Protein AF-A0A949M6A2-F1 (afdb_monomer_lite)

Radius of gyration: 19.67 Å; chains: 1; bounding box: 55×22×57 Å

Structure (mmCIF, N/CA/C/O backbone):
data_AF-A0A949M6A2-F1
#
_entry.id   AF-A0A949M6A2-F1
#
loop_
_atom_site.group_PDB
_atom_site.id
_atom_site.type_symbol
_atom_site.label_atom_id
_atom_site.label_alt_id
_atom_site.label_comp_id
_atom_site.label_asym_id
_atom_site.label_entity_id
_atom_site.label_seq_id
_atom_site.pdbx_PDB_ins_code
_atom_site.Cartn_x
_atom_site.Cartn_y
_atom_site.Cartn_z
_atom_site.occupancy
_atom_site.B_iso_or_equiv
_atom_site.auth_seq_id
_atom_site.auth_comp_id
_atom_site.auth_asym_id
_atom_site.auth_atom_id
_atom_site.pdbx_PDB_model_num
ATOM 1 N N . MET A 1 1 ? -34.322 3.189 28.778 1.00 43.88 1 MET A N 1
ATOM 2 C CA . MET A 1 1 ? -32.988 3.294 29.410 1.00 43.88 1 MET A CA 1
ATOM 3 C C . MET A 1 1 ? -32.010 2.495 28.568 1.00 43.88 1 MET A C 1
ATOM 5 O O . MET A 1 1 ? -32.230 1.311 28.360 1.00 43.88 1 MET A O 1
ATOM 9 N N . ASN A 1 2 ? -31.038 3.172 27.963 1.00 42.69 2 ASN A N 1
ATOM 10 C CA . ASN A 1 2 ? -30.208 2.640 26.884 1.00 42.69 2 ASN A CA 1
ATOM 11 C C . ASN A 1 2 ? -28.986 1.926 27.494 1.00 42.69 2 ASN A C 1
ATOM 13 O O . ASN A 1 2 ? -28.179 2.565 28.161 1.00 42.69 2 ASN A O 1
ATOM 17 N N . HIS A 1 3 ? -28.818 0.616 27.283 1.00 46.62 3 HIS A N 1
ATOM 18 C CA . HIS A 1 3 ? -27.705 -0.187 27.834 1.00 46.62 3 HIS A CA 1
ATOM 19 C C . HIS A 1 3 ? -26.302 0.167 27.273 1.00 46.62 3 HIS A C 1
ATOM 21 O O . HIS A 1 3 ? -25.354 -0.601 27.414 1.00 46.62 3 HIS A O 1
ATOM 27 N N . SER A 1 4 ? -26.140 1.326 26.633 1.00 52.59 4 SER A N 1
ATOM 28 C CA . SER A 1 4 ? -24.892 1.797 26.022 1.00 52.59 4 SER A CA 1
ATOM 29 C C . SER A 1 4 ? -24.104 2.804 26.879 1.00 52.59 4 SER A C 1
ATOM 31 O O . SER A 1 4 ? -22.958 3.128 26.541 1.00 52.59 4 SER A O 1
ATOM 33 N N . GLU A 1 5 ? -24.668 3.278 27.996 1.00 50.25 5 GLU A N 1
ATOM 34 C CA . GLU A 1 5 ? -24.053 4.305 28.857 1.00 50.25 5 GLU A CA 1
ATOM 35 C C . GLU A 1 5 ? -23.020 3.780 29.869 1.00 50.25 5 GLU A C 1
ATOM 37 O O . GLU A 1 5 ? -22.281 4.576 30.436 1.00 50.25 5 GLU A O 1
ATOM 42 N N . THR A 1 6 ? -22.873 2.464 30.053 1.00 56.88 6 THR A N 1
ATOM 43 C CA . THR A 1 6 ? -22.005 1.893 31.108 1.00 56.88 6 THR A CA 1
ATOM 44 C C . THR A 1 6 ? -20.780 1.136 30.593 1.00 56.88 6 THR A C 1
ATOM 46 O O . THR A 1 6 ? -20.163 0.364 31.327 1.00 56.88 6 THR A O 1
ATOM 49 N N . ALA A 1 7 ? -20.375 1.332 29.334 1.00 58.09 7 ALA A N 1
ATOM 50 C CA . ALA A 1 7 ? -19.078 0.816 28.902 1.00 58.09 7 ALA A CA 1
ATOM 51 C C . ALA A 1 7 ? -17.966 1.626 29.599 1.00 58.09 7 ALA A C 1
ATOM 53 O O . ALA A 1 7 ? -17.923 2.844 29.406 1.00 58.09 7 ALA A O 1
ATOM 54 N N . 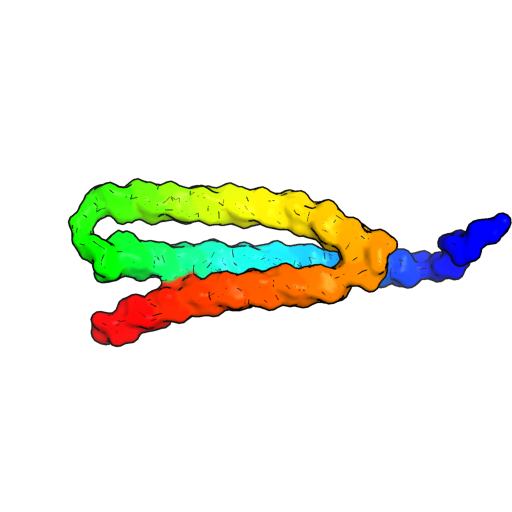PRO A 1 8 ? -17.060 0.993 30.373 1.00 72.19 8 PRO A N 1
ATOM 55 C CA . PRO A 1 8 ? -15.991 1.713 31.050 1.00 72.19 8 PRO A CA 1
ATOM 56 C C . PRO A 1 8 ? -15.158 2.470 30.014 1.00 72.19 8 PRO A C 1
ATOM 58 O O . PRO A 1 8 ? -14.879 1.952 28.930 1.00 72.19 8 PRO A O 1
ATOM 61 N N . LEU A 1 9 ? -14.777 3.701 30.352 1.00 73.81 9 LEU A N 1
ATOM 62 C CA . LEU A 1 9 ? -14.048 4.647 29.496 1.00 73.81 9 LEU A CA 1
ATOM 63 C C . LEU A 1 9 ? -12.828 3.985 28.814 1.00 73.81 9 LEU A C 1
ATOM 65 O O . LEU A 1 9 ? -12.562 4.209 27.633 1.00 73.81 9 LEU A O 1
ATOM 69 N N . SER A 1 10 ? -12.189 3.042 29.513 1.00 76.19 10 SER A N 1
ATOM 70 C CA . SER A 1 10 ? -11.102 2.189 29.018 1.00 76.19 10 SER A CA 1
ATOM 71 C C . SER A 1 10 ? -11.452 1.351 27.780 1.00 76.19 10 SER A C 1
ATOM 73 O O . SER A 1 10 ? -10.629 1.239 26.875 1.00 76.19 10 SER A O 1
ATOM 75 N N . ARG A 1 11 ? -12.665 0.789 27.675 1.00 77.44 11 ARG A N 1
ATOM 76 C CA . ARG A 1 11 ? -13.094 -0.002 26.502 1.00 77.44 11 ARG A CA 1
ATOM 77 C C . ARG A 1 11 ? -13.336 0.868 25.272 1.00 77.44 11 ARG A C 1
ATOM 79 O O . ARG A 1 11 ? -13.091 0.410 24.157 1.00 77.44 11 ARG A O 1
ATOM 86 N N . ARG A 1 12 ? -13.812 2.105 25.459 1.00 76.50 12 ARG A N 1
ATOM 87 C CA . ARG A 1 12 ? -13.979 3.065 24.354 1.00 76.50 12 ARG A CA 1
ATOM 88 C C . ARG A 1 12 ? -12.615 3.497 23.815 1.00 76.50 12 ARG A C 1
ATOM 90 O O . ARG A 1 12 ? -12.382 3.357 22.619 1.00 76.50 12 ARG A O 1
ATOM 97 N N . ILE A 1 13 ? -11.696 3.876 24.707 1.00 80.31 13 ILE A N 1
ATOM 98 C CA . ILE A 1 13 ? -10.316 4.246 24.351 1.00 80.31 13 ILE A CA 1
ATOM 99 C C . ILE A 1 13 ? -9.585 3.083 23.668 1.00 80.31 13 ILE A C 1
ATOM 101 O O . ILE A 1 13 ? -8.984 3.272 22.616 1.00 80.31 13 ILE A O 1
ATOM 105 N N . ALA A 1 14 ? -9.673 1.861 24.206 1.00 80.25 14 ALA A N 1
ATOM 106 C CA . ALA A 1 14 ? -9.018 0.694 23.610 1.00 80.25 14 ALA A CA 1
ATOM 107 C C . ALA A 1 14 ? -9.523 0.393 22.187 1.00 80.25 14 ALA A C 1
ATOM 109 O O . ALA A 1 14 ? -8.742 0.009 21.317 1.00 80.25 14 ALA A O 1
ATOM 110 N N . ARG A 1 15 ? -10.822 0.594 21.926 1.00 79.44 15 ARG A N 1
ATOM 111 C CA . ARG A 1 15 ? -11.407 0.408 20.592 1.00 79.44 15 ARG A CA 1
ATOM 112 C C . ARG A 1 15 ? -10.930 1.479 19.606 1.00 79.44 15 ARG A C 1
ATOM 114 O O . ARG A 1 15 ? -10.634 1.140 18.463 1.00 79.44 15 ARG A O 1
ATOM 121 N N . GLU A 1 16 ? -10.833 2.734 20.034 1.00 82.06 16 GLU A N 1
ATOM 122 C CA . GLU A 1 16 ? -10.301 3.819 19.198 1.00 82.06 16 GLU A CA 1
ATOM 123 C C . GLU A 1 16 ? -8.806 3.650 18.913 1.00 82.06 16 GLU A C 1
ATOM 125 O O . GLU A 1 16 ? -8.390 3.752 17.761 1.00 82.06 16 GLU A O 1
ATOM 130 N N . LEU A 1 17 ? -8.001 3.298 19.919 1.00 85.50 17 LEU A N 1
ATOM 131 C CA . LEU A 1 17 ? -6.582 2.989 19.723 1.00 85.50 17 LEU A CA 1
AT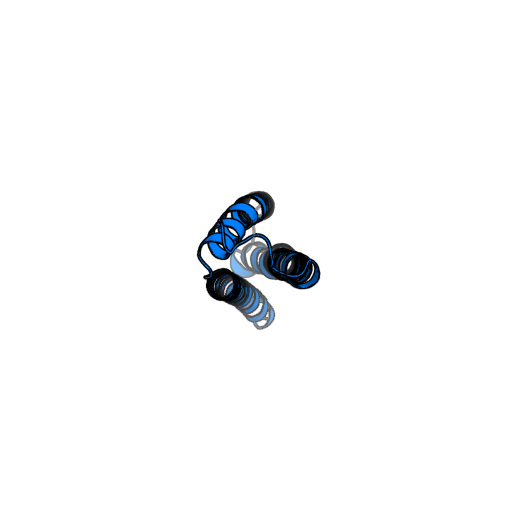OM 132 C C . LEU A 1 17 ? -6.387 1.801 18.770 1.00 85.50 17 LEU A C 1
ATOM 134 O O . LEU A 1 17 ? -5.536 1.855 17.883 1.00 85.50 17 LEU A O 1
ATOM 138 N N . GLY A 1 18 ? -7.211 0.755 18.896 1.00 84.12 18 GLY A N 1
ATOM 139 C CA . GLY A 1 18 ? -7.194 -0.386 17.979 1.00 84.12 18 GLY A CA 1
ATOM 140 C C . GLY A 1 18 ? -7.523 0.004 16.535 1.00 84.12 18 GLY A C 1
ATOM 141 O O . GLY A 1 18 ? -6.890 -0.492 15.604 1.00 84.12 18 GLY A O 1
ATOM 142 N N . PHE A 1 19 ? -8.464 0.931 16.339 1.00 87.31 19 PHE A N 1
ATOM 143 C CA . PHE A 1 19 ? -8.780 1.476 15.020 1.00 87.31 19 PHE A CA 1
ATOM 144 C C . PHE A 1 19 ? -7.605 2.230 14.406 1.00 87.31 19 PHE A C 1
ATOM 146 O O . PHE A 1 19 ? -7.213 1.928 13.279 1.00 87.31 19 PHE A O 1
ATOM 153 N N . TYR A 1 20 ? -7.026 3.180 15.146 1.00 87.62 20 TYR A N 1
ATOM 154 C CA . TYR A 1 20 ? -5.890 3.953 14.653 1.00 87.62 20 TYR A CA 1
ATOM 155 C C . TYR A 1 20 ? -4.688 3.053 14.371 1.00 87.62 20 TYR A C 1
ATOM 157 O O . TYR A 1 20 ? -4.030 3.245 13.354 1.00 87.62 20 TYR A O 1
ATOM 165 N N . GLY A 1 21 ? -4.452 2.017 15.182 1.00 89.56 21 GLY A N 1
ATOM 166 C CA . GLY A 1 21 ? -3.416 1.018 14.912 1.00 89.56 21 GLY A CA 1
ATOM 167 C C . GLY A 1 21 ? -3.637 0.254 13.599 1.00 89.56 21 GLY A C 1
ATOM 168 O O . GLY A 1 21 ? -2.718 0.129 12.785 1.00 89.56 21 GLY A O 1
ATOM 169 N N . MET A 1 22 ? -4.862 -0.216 13.342 1.00 88.50 22 MET A N 1
ATOM 170 C CA . MET A 1 22 ? -5.216 -0.885 12.079 1.00 88.50 22 MET A CA 1
ATOM 171 C C . MET A 1 22 ? -5.104 0.056 10.874 1.00 88.50 22 MET A C 1
ATOM 173 O O . MET A 1 22 ? -4.581 -0.317 9.828 1.00 88.50 22 MET A O 1
ATOM 177 N N . TYR A 1 23 ? -5.575 1.290 11.014 1.00 87.62 23 TYR A N 1
ATOM 178 C CA . TYR A 1 23 ? -5.505 2.280 9.948 1.00 87.62 23 TYR A CA 1
ATOM 179 C C . TYR A 1 23 ? -4.055 2.665 9.629 1.00 87.62 23 TYR A C 1
ATOM 181 O O . TYR A 1 23 ? -3.636 2.625 8.474 1.00 87.62 23 TYR A O 1
ATOM 189 N N . PHE A 1 24 ? -3.261 2.957 10.659 1.00 91.19 24 PHE A N 1
ATOM 190 C CA . PHE A 1 24 ? -1.863 3.349 10.515 1.00 91.19 24 PHE A CA 1
ATOM 191 C C . PHE A 1 24 ? -1.009 2.226 9.920 1.00 91.19 24 PHE A C 1
ATOM 193 O O . PHE A 1 24 ? -0.183 2.475 9.046 1.00 91.19 24 PHE A O 1
ATOM 200 N N . SER A 1 25 ? -1.250 0.974 10.319 1.00 90.75 25 SER A N 1
ATOM 201 C CA . SER A 1 25 ? -0.557 -0.175 9.721 1.00 90.75 25 SER A CA 1
ATOM 202 C C . SER A 1 25 ? -0.906 -0.371 8.242 1.00 90.75 25 SER A C 1
ATOM 204 O O . SER A 1 25 ? -0.000 -0.620 7.449 1.00 90.75 25 SER A O 1
ATOM 206 N N . LEU A 1 26 ? -2.166 -0.182 7.828 1.00 90.44 26 LEU A N 1
ATOM 207 C CA . LEU A 1 26 ? -2.531 -0.211 6.402 1.00 90.44 26 LEU A CA 1
ATOM 208 C C . LEU A 1 26 ? -1.859 0.913 5.608 1.00 90.44 26 LEU A C 1
ATOM 210 O O . LEU A 1 26 ? -1.397 0.668 4.495 1.00 90.44 26 LEU A O 1
ATOM 214 N N . ILE A 1 27 ? -1.760 2.115 6.183 1.00 90.50 27 ILE A N 1
ATOM 215 C CA . ILE A 1 27 ? -1.032 3.232 5.568 1.00 90.50 27 ILE A CA 1
ATOM 216 C C . ILE A 1 27 ? 0.441 2.869 5.383 1.00 90.50 27 ILE A C 1
ATOM 218 O O . ILE A 1 27 ? 0.965 3.022 4.282 1.00 90.50 27 ILE A O 1
ATOM 222 N N . ILE A 1 28 ? 1.103 2.360 6.427 1.00 92.62 28 ILE A N 1
ATOM 223 C CA . ILE A 1 28 ? 2.520 1.978 6.362 1.00 92.62 28 ILE A CA 1
ATOM 224 C C . ILE A 1 28 ? 2.741 0.906 5.295 1.00 92.62 28 ILE A C 1
ATOM 226 O O . ILE A 1 28 ? 3.612 1.064 4.441 1.00 92.62 28 ILE A O 1
ATOM 230 N N . VAL A 1 29 ? 1.950 -0.169 5.313 1.00 91.69 29 VAL A N 1
ATOM 231 C CA . VAL A 1 29 ? 2.097 -1.265 4.346 1.00 91.69 29 VAL A CA 1
ATOM 232 C C . VAL A 1 29 ? 1.817 -0.772 2.926 1.00 91.69 29 VAL A C 1
ATOM 234 O O . VAL A 1 29 ? 2.565 -1.106 2.008 1.00 91.69 29 VAL A O 1
ATOM 237 N N . GLY A 1 30 ? 0.799 0.072 2.739 1.00 88.94 30 GLY A N 1
ATOM 238 C CA . GLY A 1 30 ? 0.496 0.693 1.450 1.00 88.94 30 GLY A CA 1
ATOM 239 C C . GLY A 1 30 ? 1.634 1.580 0.939 1.00 88.94 30 GLY A C 1
ATOM 240 O O . GLY A 1 30 ? 2.037 1.447 -0.216 1.00 88.94 30 GLY A O 1
ATOM 241 N N . LEU A 1 31 ? 2.204 2.427 1.801 1.00 90.00 31 LEU A N 1
ATOM 242 C CA . LEU A 1 31 ? 3.351 3.280 1.473 1.00 90.00 31 LEU A CA 1
ATOM 243 C C . LEU A 1 31 ? 4.572 2.453 1.075 1.00 90.00 31 LEU A C 1
ATOM 245 O O . LEU A 1 31 ? 5.164 2.719 0.034 1.00 90.00 31 LEU A O 1
ATOM 249 N N . ILE A 1 32 ? 4.924 1.435 1.864 1.00 90.62 32 ILE A N 1
ATOM 250 C CA . ILE A 1 32 ? 6.043 0.534 1.557 1.00 90.62 32 ILE A CA 1
ATOM 251 C C . ILE A 1 32 ? 5.804 -0.152 0.210 1.00 90.62 32 ILE A C 1
ATOM 253 O O . ILE A 1 32 ? 6.674 -0.137 -0.662 1.00 90.62 32 ILE A O 1
ATOM 257 N N . SER A 1 33 ? 4.608 -0.705 0.009 1.00 89.44 33 SER A N 1
ATOM 258 C CA . SER A 1 33 ? 4.273 -1.410 -1.223 1.00 89.44 33 SER A CA 1
ATOM 259 C C . SER A 1 33 ? 4.391 -0.494 -2.444 1.00 89.44 33 SER A C 1
ATOM 261 O O . SER A 1 33 ? 5.010 -0.876 -3.432 1.00 89.44 33 SER A O 1
ATOM 263 N N . VAL A 1 34 ? 3.830 0.715 -2.402 1.00 87.19 34 VAL A N 1
ATOM 264 C CA . VAL A 1 34 ? 3.801 1.609 -3.570 1.00 87.19 34 VAL A CA 1
ATOM 265 C C . VAL A 1 34 ? 5.141 2.323 -3.784 1.00 87.19 34 VAL A C 1
ATOM 267 O O . VAL A 1 34 ? 5.671 2.321 -4.895 1.00 87.19 34 VAL A O 1
ATOM 270 N N . LEU A 1 35 ? 5.710 2.926 -2.737 1.00 87.06 35 LEU A N 1
ATOM 271 C CA . LEU A 1 35 ? 6.873 3.813 -2.864 1.00 87.06 35 LEU A CA 1
ATOM 272 C C . LEU A 1 35 ? 8.207 3.072 -2.935 1.00 87.06 35 LEU A C 1
ATOM 274 O O . LEU A 1 35 ? 9.161 3.607 -3.504 1.00 87.06 35 LEU A O 1
ATOM 278 N N . ILE A 1 36 ? 8.286 1.871 -2.361 1.00 88.75 36 ILE A N 1
ATOM 279 C CA . ILE A 1 36 ? 9.511 1.068 -2.375 1.00 88.75 36 ILE A CA 1
ATOM 280 C C . ILE A 1 36 ? 9.392 0.006 -3.461 1.00 88.75 36 ILE A C 1
ATOM 282 O O . ILE A 1 36 ? 10.106 0.074 -4.461 1.00 88.75 36 ILE A O 1
ATOM 286 N N . ILE A 1 37 ? 8.448 -0.925 -3.303 1.00 89.44 37 ILE A N 1
ATOM 287 C CA . ILE A 1 37 ? 8.380 -2.111 -4.162 1.00 89.44 37 ILE A CA 1
ATOM 288 C C . ILE A 1 37 ? 7.968 -1.735 -5.587 1.00 89.44 37 ILE A C 1
ATOM 290 O O . ILE A 1 37 ? 8.697 -2.009 -6.538 1.00 89.44 37 ILE A O 1
ATOM 294 N N . TRP A 1 38 ? 6.823 -1.071 -5.754 1.00 87.75 38 TRP A N 1
ATOM 295 C CA . TRP A 1 38 ? 6.317 -0.749 -7.090 1.00 87.75 38 TRP A CA 1
ATOM 296 C C . TRP A 1 38 ? 7.165 0.284 -7.819 1.00 87.75 38 TRP A C 1
ATOM 298 O O . TRP A 1 38 ? 7.339 0.170 -9.028 1.00 87.75 38 TRP A O 1
ATOM 308 N N . ARG A 1 39 ? 7.766 1.244 -7.110 1.00 87.00 39 ARG A N 1
ATOM 309 C CA . ARG A 1 39 ? 8.738 2.161 -7.718 1.00 87.00 39 ARG A CA 1
ATOM 310 C C . ARG A 1 39 ? 9.902 1.404 -8.366 1.00 87.00 39 ARG A C 1
ATOM 312 O O . ARG A 1 39 ? 10.247 1.694 -9.510 1.00 87.00 39 ARG A O 1
ATOM 319 N N . GLN A 1 40 ? 10.482 0.431 -7.662 1.00 86.44 40 GLN A N 1
ATOM 320 C CA . GLN A 1 40 ? 11.573 -0.392 -8.194 1.00 86.44 40 GLN A CA 1
ATOM 321 C C . GLN A 1 40 ? 11.090 -1.325 -9.312 1.00 86.44 40 GLN A C 1
ATOM 323 O O . GLN A 1 40 ? 11.740 -1.416 -10.352 1.00 86.44 40 GLN A O 1
ATOM 328 N N . ALA A 1 41 ? 9.921 -1.948 -9.152 1.00 85.44 41 ALA A N 1
ATOM 329 C CA . ALA A 1 41 ? 9.324 -2.812 -10.169 1.00 85.44 41 ALA A CA 1
ATOM 330 C C . ALA A 1 41 ? 9.057 -2.065 -11.486 1.00 85.44 41 ALA A C 1
ATOM 332 O O . ALA A 1 41 ? 9.392 -2.556 -12.561 1.00 85.44 41 ALA A O 1
ATOM 333 N N . LEU A 1 42 ? 8.511 -0.847 -11.418 1.00 85.94 42 LEU A N 1
ATOM 334 C CA . LEU A 1 42 ? 8.293 -0.008 -12.598 1.00 85.94 42 LEU A CA 1
ATOM 335 C C . LEU A 1 42 ? 9.618 0.383 -13.254 1.00 85.94 42 LEU A C 1
ATOM 337 O O . LEU A 1 42 ? 9.705 0.408 -14.478 1.00 85.94 42 LEU A O 1
ATOM 341 N N . GLN A 1 43 ? 10.663 0.653 -12.468 1.00 84.38 43 GLN A N 1
ATOM 342 C CA . GLN A 1 43 ? 11.982 0.928 -13.027 1.00 84.38 43 GLN A CA 1
ATOM 343 C C . GLN A 1 43 ? 12.518 -0.283 -13.809 1.00 84.38 43 GLN A C 1
ATOM 345 O O . GLN A 1 43 ? 12.983 -0.119 -14.935 1.00 84.38 43 GLN A O 1
ATOM 350 N N . VAL A 1 44 ? 12.395 -1.491 -13.259 1.00 82.94 44 VAL A N 1
ATOM 351 C CA . VAL A 1 44 ? 12.753 -2.739 -13.952 1.00 82.94 44 VAL A CA 1
ATOM 352 C C . VAL A 1 44 ? 11.967 -2.888 -15.258 1.00 82.94 44 VAL A C 1
ATOM 354 O O . VAL A 1 44 ? 12.567 -3.043 -16.321 1.00 82.94 44 VAL A O 1
ATOM 357 N N . ILE A 1 45 ? 10.640 -2.741 -15.212 1.00 82.88 45 ILE A N 1
ATOM 358 C CA . ILE A 1 45 ? 9.781 -2.858 -16.400 1.00 82.88 45 ILE A CA 1
ATOM 359 C C . ILE A 1 45 ? 10.219 -1.869 -17.491 1.00 82.88 45 ILE A C 1
ATOM 361 O O . ILE A 1 45 ? 10.496 -2.263 -18.622 1.00 82.88 45 ILE A O 1
ATOM 365 N N . PHE A 1 46 ? 10.305 -0.578 -17.165 1.00 80.44 46 PHE A N 1
ATOM 366 C CA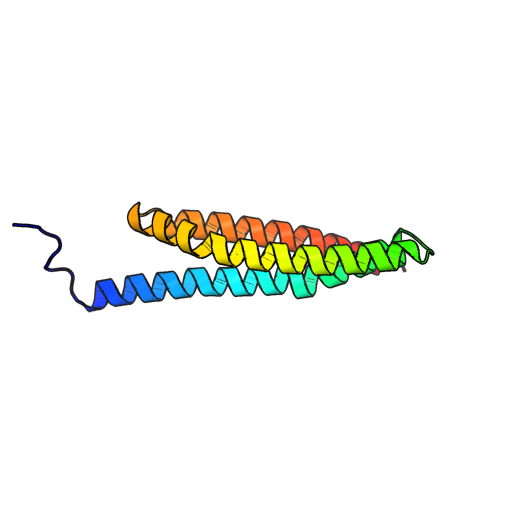 . PHE A 1 46 ? 10.494 0.460 -18.181 1.00 80.44 46 PHE A CA 1
ATOM 367 C C . PHE A 1 46 ? 11.930 0.588 -18.691 1.00 80.44 46 PHE A C 1
ATOM 369 O O . PHE A 1 46 ? 12.118 1.002 -19.839 1.00 80.44 46 PHE A O 1
ATOM 376 N N . TYR A 1 47 ? 12.927 0.257 -17.866 1.00 75.56 47 TYR A N 1
ATOM 377 C CA . TYR A 1 47 ? 14.335 0.460 -18.212 1.00 75.56 47 TYR A CA 1
ATOM 378 C C . TYR A 1 47 ? 15.090 -0.827 -18.540 1.00 75.56 47 TYR A C 1
ATOM 380 O O . TYR A 1 47 ? 16.061 -0.748 -19.286 1.00 75.56 47 TYR A O 1
ATOM 388 N N . GLN A 1 48 ? 14.667 -1.988 -18.032 1.00 75.62 48 GLN A N 1
ATOM 389 C CA . GLN A 1 48 ? 15.336 -3.260 -18.329 1.00 75.62 48 GLN A CA 1
ATOM 390 C C . GLN A 1 48 ? 14.571 -4.077 -19.371 1.00 75.62 48 GLN A C 1
ATOM 392 O O . GLN A 1 48 ? 15.182 -4.574 -20.310 1.00 75.62 48 GLN A O 1
ATOM 397 N N . TRP A 1 49 ? 13.246 -4.199 -19.249 1.00 72.81 49 TRP A N 1
ATOM 398 C CA . TRP A 1 49 ? 12.480 -5.092 -20.130 1.00 72.81 49 TRP A CA 1
ATOM 399 C C . TRP A 1 49 ? 12.073 -4.454 -21.458 1.00 72.81 49 TRP A C 1
ATOM 401 O O . TRP A 1 49 ? 12.069 -5.130 -22.480 1.00 72.81 49 TRP A O 1
ATOM 411 N N . ILE A 1 50 ? 11.734 -3.161 -21.464 1.00 69.75 50 ILE A N 1
ATOM 412 C CA . ILE A 1 50 ? 11.157 -2.504 -22.654 1.00 69.75 50 ILE A CA 1
ATOM 413 C C . ILE A 1 50 ? 12.234 -1.843 -23.550 1.00 69.75 50 ILE A C 1
ATOM 415 O O . ILE A 1 50 ? 11.893 -1.329 -24.602 1.00 69.75 50 ILE A O 1
ATOM 419 N N . ALA A 1 51 ? 13.522 -1.874 -23.174 1.00 59.06 51 ALA A N 1
ATOM 420 C CA . ALA A 1 51 ? 14.694 -1.447 -23.966 1.00 59.06 51 ALA A CA 1
ATOM 421 C C . ALA A 1 51 ? 14.506 -0.223 -24.919 1.00 59.06 51 ALA A C 1
ATOM 423 O O . ALA A 1 51 ? 14.069 -0.345 -26.056 1.00 59.06 51 ALA A O 1
ATOM 424 N N . PHE A 1 52 ? 14.966 0.953 -24.457 1.00 62.47 52 PHE A N 1
ATOM 425 C CA . PHE A 1 52 ? 15.251 2.204 -25.201 1.00 62.47 52 PHE A CA 1
ATOM 426 C C . PHE A 1 52 ? 14.113 2.926 -25.968 1.00 62.47 52 PHE A C 1
ATOM 428 O O . PHE A 1 52 ? 13.944 2.761 -27.170 1.00 62.47 52 PHE A O 1
ATOM 435 N N . ALA A 1 53 ? 13.465 3.902 -25.304 1.00 66.81 53 ALA A N 1
ATOM 436 C CA . ALA A 1 53 ? 12.883 5.105 -25.931 1.00 66.81 53 ALA A CA 1
ATOM 437 C C . ALA A 1 53 ? 12.612 6.222 -24.896 1.00 66.81 53 ALA A C 1
ATOM 439 O O . ALA A 1 53 ? 12.254 5.941 -23.750 1.00 66.81 53 ALA A O 1
ATOM 440 N N . TRP A 1 54 ? 12.699 7.498 -25.306 1.00 63.09 54 TRP A N 1
ATOM 441 C CA . TRP A 1 54 ? 12.302 8.672 -24.496 1.00 63.09 54 TRP A CA 1
ATOM 442 C C . TRP A 1 54 ? 10.865 8.547 -23.958 1.00 63.09 54 TRP A C 1
ATOM 444 O O . TRP A 1 54 ? 10.566 8.958 -22.836 1.00 63.09 54 TRP A O 1
ATOM 454 N N . THR A 1 55 ? 9.984 7.908 -24.728 1.00 69.81 55 THR A N 1
ATOM 455 C CA . THR A 1 55 ? 8.573 7.674 -24.403 1.00 69.81 55 THR A CA 1
ATOM 456 C C . THR A 1 55 ? 8.383 6.858 -23.116 1.00 69.81 55 THR A C 1
ATOM 458 O O . THR A 1 55 ? 7.464 7.141 -22.348 1.00 69.81 55 THR A O 1
ATOM 461 N N . ASN A 1 56 ? 9.290 5.924 -22.798 1.00 72.12 56 ASN A N 1
ATOM 462 C CA . ASN A 1 56 ? 9.216 5.125 -21.565 1.00 72.12 56 ASN A CA 1
ATOM 463 C C . ASN A 1 56 ? 9.454 5.958 -20.308 1.00 72.12 56 ASN A C 1
ATOM 465 O O . ASN A 1 56 ? 8.865 5.673 -19.269 1.00 72.12 56 ASN A O 1
ATOM 469 N N . ARG A 1 57 ? 10.273 7.014 -20.391 1.00 72.69 57 ARG A N 1
ATOM 470 C CA . ARG A 1 57 ? 10.488 7.920 -19.257 1.00 72.69 57 ARG A CA 1
ATOM 471 C C . ARG A 1 57 ? 9.194 8.647 -18.903 1.00 72.69 57 ARG A C 1
ATOM 473 O O . ARG A 1 57 ? 8.871 8.760 -17.724 1.00 72.69 57 ARG A O 1
ATOM 480 N N . SER A 1 58 ? 8.439 9.086 -19.909 1.00 79.31 58 SER A N 1
ATOM 481 C CA . SER A 1 58 ? 7.132 9.715 -19.707 1.00 79.31 58 SER A CA 1
ATOM 482 C C . SER A 1 58 ? 6.130 8.742 -19.084 1.00 79.31 58 SER A C 1
ATOM 484 O O . SER A 1 58 ? 5.475 9.103 -18.110 1.00 79.31 58 SER A O 1
ATOM 486 N N . TYR A 1 59 ? 6.059 7.495 -19.567 1.00 82.88 59 TYR A N 1
ATOM 487 C CA . TYR A 1 59 ? 5.179 6.473 -18.983 1.00 82.88 59 TYR A CA 1
ATOM 488 C C . TYR A 1 59 ? 5.580 6.072 -17.563 1.00 82.88 59 TYR A C 1
ATOM 490 O O . TYR A 1 59 ? 4.706 5.905 -16.712 1.00 82.88 59 TYR A O 1
ATOM 498 N N . TYR A 1 60 ? 6.878 5.975 -17.276 1.00 83.38 60 TYR A N 1
ATOM 499 C CA . TYR A 1 60 ? 7.383 5.731 -15.929 1.00 83.38 60 TYR A CA 1
ATOM 500 C C . TYR A 1 60 ? 6.977 6.861 -14.978 1.00 83.38 60 TYR A C 1
ATOM 502 O O . TYR A 1 60 ? 6.349 6.602 -13.952 1.00 83.38 60 TYR A O 1
ATOM 510 N N . VAL A 1 61 ? 7.269 8.119 -15.334 1.00 82.06 61 VAL A N 1
ATOM 511 C CA . VAL A 1 61 ? 6.911 9.283 -14.506 1.00 82.06 61 VAL A CA 1
ATOM 512 C C . VAL A 1 61 ? 5.400 9.354 -14.307 1.00 82.06 61 VAL A C 1
ATOM 514 O O . VAL A 1 61 ? 4.947 9.509 -13.175 1.00 82.06 61 VAL A O 1
ATOM 517 N N . PHE A 1 62 ? 4.618 9.170 -15.373 1.00 87.75 62 PHE A N 1
ATOM 518 C CA . PHE A 1 62 ? 3.161 9.138 -15.288 1.00 87.75 62 PHE A CA 1
ATOM 519 C C . PHE A 1 62 ? 2.669 8.031 -14.349 1.00 87.75 62 PHE A C 1
ATOM 521 O O . PHE A 1 62 ? 1.840 8.300 -13.488 1.00 87.75 62 PHE A O 1
ATOM 528 N N . SER A 1 63 ? 3.213 6.815 -14.452 1.00 87.12 63 SER A N 1
ATOM 529 C CA . SER A 1 63 ? 2.818 5.678 -13.607 1.00 87.12 63 SER A CA 1
ATOM 530 C C . SER A 1 63 ? 3.163 5.904 -12.136 1.00 87.12 63 SER A C 1
ATOM 532 O O . SER A 1 63 ? 2.362 5.582 -11.262 1.00 87.12 63 SER A O 1
ATOM 534 N N . VAL A 1 64 ? 4.326 6.496 -11.847 1.00 85.81 64 VAL A N 1
ATOM 535 C CA . VAL A 1 64 ? 4.729 6.845 -10.475 1.00 85.81 64 VAL A CA 1
ATOM 536 C C . VAL A 1 64 ? 3.808 7.920 -9.896 1.00 85.81 64 VAL A C 1
ATOM 538 O O . VAL A 1 64 ? 3.336 7.779 -8.768 1.00 85.81 64 VAL A O 1
ATOM 541 N N . VAL A 1 65 ? 3.508 8.969 -10.667 1.00 87.69 65 VAL A N 1
ATOM 542 C CA . VAL A 1 65 ? 2.599 10.044 -10.243 1.00 87.69 65 VAL A CA 1
ATOM 543 C C . VAL A 1 65 ? 1.181 9.506 -10.043 1.00 87.69 65 VAL A C 1
ATOM 545 O O . VAL A 1 65 ? 0.581 9.734 -8.994 1.00 87.69 65 VAL A O 1
ATOM 548 N N . ALA A 1 66 ? 0.661 8.734 -10.998 1.00 89.62 66 ALA A N 1
ATOM 549 C CA . ALA A 1 66 ? -0.648 8.096 -10.901 1.00 89.62 66 ALA A CA 1
ATOM 550 C C . ALA A 1 66 ? -0.724 7.141 -9.700 1.00 89.62 66 ALA A C 1
ATOM 552 O O . ALA A 1 66 ? -1.710 7.161 -8.966 1.00 89.62 66 ALA A O 1
ATOM 553 N N . GLY A 1 67 ? 0.332 6.362 -9.445 1.00 87.38 67 GLY A N 1
ATOM 554 C CA . GLY A 1 67 ? 0.444 5.500 -8.269 1.00 87.38 67 GLY A CA 1
ATOM 555 C C . GLY A 1 67 ? 0.406 6.282 -6.954 1.00 87.38 67 GLY A C 1
ATOM 556 O O . GLY A 1 67 ? -0.275 5.868 -6.016 1.00 87.38 67 GLY A O 1
ATOM 557 N N . ALA A 1 68 ? 1.061 7.445 -6.890 1.00 86.00 68 ALA A N 1
ATOM 558 C CA . ALA A 1 68 ? 1.001 8.325 -5.725 1.00 86.00 68 ALA A CA 1
ATOM 559 C C . ALA A 1 68 ? -0.418 8.878 -5.495 1.00 86.00 68 ALA A C 1
ATOM 561 O O . ALA A 1 68 ? -0.919 8.823 -4.371 1.00 86.00 68 ALA A O 1
ATOM 562 N N . PHE A 1 69 ? -1.103 9.340 -6.547 1.00 90.19 69 PHE A N 1
ATOM 563 C CA . PHE A 1 69 ? -2.501 9.778 -6.445 1.00 90.19 69 PHE A CA 1
ATOM 564 C C . PHE A 1 69 ? -3.440 8.640 -6.032 1.00 90.19 69 PHE A C 1
ATOM 566 O O . PHE A 1 69 ? -4.296 8.836 -5.169 1.00 90.19 69 PHE A O 1
ATOM 573 N N . ALA A 1 70 ? -3.260 7.445 -6.598 1.00 88.44 70 ALA A N 1
ATOM 574 C CA . ALA A 1 70 ? -4.033 6.264 -6.230 1.00 88.44 70 ALA A CA 1
ATOM 575 C C . ALA A 1 70 ? -3.831 5.896 -4.753 1.00 88.44 70 ALA A C 1
ATOM 577 O O . ALA A 1 70 ? -4.799 5.568 -4.068 1.00 88.44 70 ALA A O 1
ATOM 578 N N . LEU A 1 71 ? -2.602 6.011 -4.237 1.00 87.75 71 LEU A N 1
ATOM 579 C CA . LEU A 1 71 ? -2.314 5.796 -2.822 1.00 87.75 71 LEU A CA 1
ATOM 580 C C . LEU A 1 71 ? -3.021 6.830 -1.938 1.00 87.75 71 LEU A C 1
ATOM 582 O O . LEU A 1 71 ? -3.658 6.452 -0.958 1.00 87.75 71 LEU A O 1
ATOM 586 N N . VAL A 1 72 ? -2.966 8.117 -2.294 1.00 89.44 72 VAL A N 1
ATOM 587 C CA . VAL A 1 72 ? -3.677 9.177 -1.556 1.00 89.44 72 VAL A CA 1
ATOM 588 C C . VAL A 1 72 ? -5.183 8.909 -1.541 1.00 89.44 72 VAL A C 1
ATOM 590 O O . VAL A 1 72 ? -5.803 8.947 -0.478 1.00 89.44 72 VAL A O 1
ATOM 593 N N . ALA A 1 73 ? -5.769 8.564 -2.689 1.00 89.50 73 ALA A N 1
ATOM 594 C CA . ALA A 1 73 ? -7.181 8.208 -2.780 1.00 89.50 73 ALA A CA 1
ATOM 595 C C . ALA A 1 73 ? -7.519 6.973 -1.926 1.00 89.50 73 ALA A C 1
ATOM 597 O O . ALA A 1 73 ? -8.525 6.970 -1.218 1.00 89.50 73 ALA A O 1
ATOM 598 N N . ALA A 1 74 ? -6.666 5.945 -1.933 1.00 86.44 74 ALA A N 1
ATOM 599 C CA . ALA A 1 74 ? -6.850 4.748 -1.118 1.00 86.44 74 ALA A CA 1
ATOM 600 C C . ALA A 1 74 ? -6.808 5.057 0.387 1.00 86.44 74 ALA A C 1
ATOM 602 O O . ALA A 1 74 ? -7.634 4.530 1.130 1.00 86.44 74 ALA A O 1
ATOM 603 N N . ILE A 1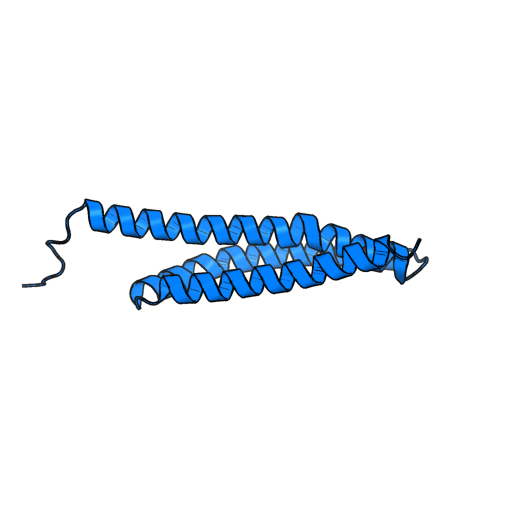 75 ? -5.908 5.941 0.833 1.00 87.19 75 ILE A N 1
ATOM 604 C CA . ILE A 1 75 ? -5.836 6.394 2.232 1.00 87.19 75 ILE A CA 1
ATOM 605 C C . ILE A 1 75 ? -7.131 7.124 2.616 1.00 87.19 75 ILE A C 1
ATOM 607 O O . ILE A 1 75 ? -7.748 6.789 3.628 1.00 87.19 75 ILE A O 1
ATOM 611 N N . LEU A 1 76 ? -7.593 8.053 1.773 1.00 88.81 76 LEU A N 1
ATOM 612 C CA . LEU A 1 76 ? -8.836 8.798 2.004 1.00 88.81 76 LEU A CA 1
ATOM 613 C C . LEU A 1 76 ? -10.077 7.891 2.049 1.00 88.81 76 LEU A C 1
ATOM 615 O O . LEU A 1 76 ? -10.991 8.141 2.830 1.00 88.81 76 LEU A O 1
ATOM 619 N N . LEU A 1 77 ? -10.113 6.829 1.239 1.00 87.94 77 LEU A N 1
ATOM 620 C CA . LEU A 1 77 ? -11.217 5.864 1.213 1.00 87.94 77 LEU A CA 1
ATOM 621 C C . LEU A 1 77 ? -11.135 4.818 2.336 1.00 87.94 77 LEU A C 1
ATOM 623 O O . LEU A 1 77 ? -12.165 4.282 2.754 1.00 87.94 77 LEU A O 1
ATOM 627 N N . ALA A 1 78 ? -9.938 4.518 2.842 1.00 84.06 78 ALA A N 1
ATOM 628 C CA . ALA A 1 78 ? -9.740 3.514 3.882 1.00 84.06 78 ALA A CA 1
ATOM 629 C C . ALA A 1 78 ? -10.349 3.931 5.231 1.00 84.06 78 ALA A C 1
ATOM 631 O O . ALA A 1 78 ? -10.920 3.078 5.917 1.00 84.06 78 ALA A O 1
ATOM 632 N N . ASP A 1 79 ? -10.293 5.219 5.590 1.00 83.00 79 ASP A N 1
ATOM 633 C CA . ASP A 1 79 ? -10.869 5.736 6.842 1.00 83.00 79 ASP A CA 1
ATOM 634 C C . ASP A 1 79 ? -12.393 5.481 6.946 1.00 83.00 79 ASP A C 1
ATOM 636 O O . ASP A 1 79 ? -12.818 4.743 7.846 1.00 83.00 79 ASP A O 1
ATOM 640 N N . PRO A 1 80 ? -13.249 5.962 6.016 1.00 86.00 80 PRO A N 1
ATOM 641 C CA . PRO A 1 80 ? -14.687 5.697 6.085 1.00 86.00 80 PRO A CA 1
ATOM 642 C C . PRO A 1 80 ? -15.015 4.200 5.966 1.00 86.00 80 PRO A C 1
ATOM 644 O O . PRO A 1 80 ? -15.946 3.718 6.620 1.00 86.00 80 PRO A O 1
ATOM 647 N N . TRP A 1 81 ? -14.234 3.438 5.196 1.00 85.69 81 TRP A N 1
ATOM 648 C CA . TRP A 1 81 ? -14.453 2.003 5.001 1.00 85.69 81 TRP A CA 1
ATOM 649 C C . TRP A 1 81 ? -14.188 1.167 6.266 1.00 85.69 81 TRP A C 1
ATOM 651 O O . TRP A 1 81 ? -14.970 0.258 6.593 1.00 85.69 81 TRP A O 1
ATOM 661 N N . LEU A 1 82 ? -13.124 1.484 7.013 1.00 83.06 82 LEU A N 1
ATOM 662 C CA . LEU A 1 82 ? -12.818 0.845 8.298 1.00 83.06 82 LEU A CA 1
ATOM 663 C C . LEU A 1 82 ? -13.775 1.312 9.399 1.00 83.06 82 LEU A C 1
ATOM 665 O O . LEU A 1 82 ? -14.217 0.484 10.201 1.00 83.06 82 LEU A O 1
ATOM 669 N N . ARG A 1 83 ? -14.154 2.599 9.421 1.00 85.12 83 ARG A N 1
ATOM 670 C CA . ARG A 1 83 ? -15.139 3.127 10.385 1.00 85.12 83 ARG A CA 1
ATOM 671 C C . ARG A 1 83 ? -16.506 2.464 10.224 1.00 85.12 83 ARG A C 1
ATOM 673 O O . ARG A 1 83 ? -17.108 2.066 11.223 1.00 85.12 83 ARG A O 1
ATOM 680 N N . ASP A 1 84 ? -16.979 2.275 8.993 1.00 87.81 84 ASP A N 1
ATOM 681 C CA . ASP A 1 84 ? -18.198 1.498 8.722 1.00 87.81 84 ASP A CA 1
ATOM 682 C C . ASP A 1 84 ? -18.040 0.034 9.177 1.00 87.81 84 ASP A C 1
ATOM 684 O O . ASP A 1 84 ? -18.946 -0.546 9.778 1.00 87.81 84 ASP A O 1
ATOM 688 N N . GLY A 1 85 ? -16.848 -0.545 8.995 1.00 81.44 85 GLY A N 1
ATOM 689 C CA . GLY A 1 85 ? -16.511 -1.874 9.506 1.00 81.44 85 GLY A CA 1
ATOM 690 C C . GLY A 1 85 ? -16.605 -1.978 11.029 1.00 81.44 85 GLY A C 1
ATOM 691 O O . GLY A 1 85 ? -17.107 -2.978 11.543 1.00 81.44 85 GLY A O 1
ATOM 692 N N . MET A 1 86 ? -16.175 -0.945 11.758 1.00 83.31 86 MET A N 1
ATOM 693 C CA . MET A 1 86 ? -16.287 -0.894 13.220 1.00 83.31 86 MET A CA 1
ATOM 694 C C . MET A 1 86 ? -17.731 -0.812 13.692 1.00 83.31 86 MET A C 1
ATOM 696 O O . MET A 1 86 ? -18.098 -1.528 14.625 1.00 83.31 86 MET A O 1
ATOM 700 N N . ARG A 1 87 ? -18.558 0.013 13.038 1.00 84.00 87 ARG A N 1
ATOM 701 C CA . ARG A 1 87 ? -19.990 0.141 13.366 1.00 84.00 87 ARG A CA 1
ATOM 702 C C . ARG A 1 87 ? -20.725 -1.192 13.229 1.00 84.00 87 ARG A C 1
ATOM 704 O O . ARG A 1 87 ? -21.606 -1.488 14.024 1.00 84.00 87 ARG A O 1
ATOM 711 N N . ARG A 1 88 ? -20.315 -2.012 12.259 1.00 84.69 88 ARG A N 1
ATOM 712 C CA . ARG A 1 88 ? -20.891 -3.335 11.973 1.00 84.69 88 ARG A CA 1
ATOM 713 C C . ARG A 1 88 ? -20.188 -4.497 12.689 1.00 84.69 88 ARG A C 1
ATOM 715 O O . ARG A 1 88 ? -20.526 -5.646 12.438 1.00 84.69 88 ARG A O 1
ATOM 722 N N . GLY A 1 89 ? -19.181 -4.231 13.528 1.00 83.62 89 GLY A N 1
ATOM 723 C CA . GLY A 1 89 ? -18.432 -5.272 14.249 1.00 83.62 89 GLY A CA 1
ATOM 724 C C . GLY A 1 89 ? -17.517 -6.153 13.381 1.00 83.62 89 GLY A C 1
ATOM 725 O O . GLY A 1 89 ? -17.000 -7.153 13.863 1.00 83.62 89 GLY A O 1
ATOM 726 N N . ILE A 1 90 ? -17.275 -5.784 12.120 1.00 88.81 90 ILE A N 1
ATOM 727 C CA . ILE A 1 90 ? -16.484 -6.556 11.138 1.00 88.81 90 ILE A CA 1
ATOM 728 C C . ILE A 1 90 ? -15.150 -5.885 10.768 1.00 88.81 90 ILE A C 1
ATOM 730 O O . ILE A 1 90 ? -14.526 -6.251 9.769 1.00 88.81 90 ILE A O 1
ATOM 734 N N . ALA A 1 91 ? -14.697 -4.904 11.556 1.00 84.62 91 ALA A N 1
ATOM 735 C CA . ALA A 1 91 ? -13.487 -4.122 11.285 1.00 84.62 91 ALA A CA 1
ATOM 736 C C . ALA A 1 91 ? -12.234 -4.988 11.114 1.00 84.62 91 ALA A C 1
ATOM 738 O O . ALA A 1 91 ? -11.519 -4.822 10.136 1.00 84.62 91 ALA A O 1
ATOM 739 N N . VAL A 1 92 ? -12.015 -5.960 12.007 1.00 87.31 92 VAL A N 1
ATOM 740 C CA . VAL A 1 92 ? -10.838 -6.849 11.977 1.00 87.31 92 VAL A CA 1
ATOM 741 C C . VAL A 1 92 ? -10.788 -7.665 10.685 1.00 87.31 92 VAL A C 1
ATOM 743 O O . VAL A 1 92 ? -9.748 -7.769 10.043 1.00 87.31 92 VAL A O 1
ATOM 746 N N . ARG A 1 93 ? -11.928 -8.216 10.255 1.00 88.12 93 ARG A N 1
ATOM 747 C CA . ARG A 1 93 ? -12.009 -9.001 9.016 1.00 88.12 93 ARG A CA 1
ATOM 748 C C . ARG A 1 93 ? -11.751 -8.132 7.784 1.00 88.12 93 ARG A C 1
ATOM 750 O O . ARG A 1 93 ? -11.074 -8.569 6.857 1.00 88.12 93 ARG A O 1
ATOM 757 N N . ARG A 1 94 ? -12.288 -6.907 7.771 1.00 87.75 94 ARG A N 1
ATOM 758 C CA . ARG A 1 94 ? -12.030 -5.918 6.716 1.00 87.75 94 ARG A CA 1
ATOM 759 C C . ARG A 1 94 ? -10.552 -5.526 6.690 1.00 87.75 94 ARG A C 1
ATOM 761 O O . ARG A 1 94 ? -9.939 -5.604 5.632 1.00 87.75 94 ARG A O 1
ATOM 768 N N . PHE A 1 95 ? -9.966 -5.225 7.845 1.00 88.94 95 PHE A N 1
ATOM 769 C CA . PHE A 1 95 ? -8.538 -4.956 7.987 1.00 88.94 95 PHE A CA 1
ATOM 770 C C . PHE A 1 95 ? -7.688 -6.076 7.379 1.00 88.94 95 PHE A C 1
ATOM 772 O O . PHE A 1 95 ? -6.902 -5.805 6.479 1.00 88.94 95 PHE A O 1
ATOM 779 N N . TRP A 1 96 ? -7.908 -7.335 7.773 1.00 90.12 96 TRP A N 1
ATOM 780 C CA . TRP A 1 96 ? -7.151 -8.465 7.222 1.00 90.12 96 TRP A CA 1
ATOM 781 C C . TRP A 1 96 ? -7.335 -8.632 5.717 1.00 90.12 96 TRP A C 1
ATOM 783 O O . TRP A 1 96 ? -6.370 -8.911 5.014 1.00 90.12 96 TRP A O 1
ATOM 793 N N . ARG A 1 97 ? -8.548 -8.426 5.194 1.00 89.88 97 ARG A N 1
ATOM 794 C CA . ARG A 1 97 ? -8.796 -8.489 3.747 1.00 89.88 97 ARG A CA 1
ATOM 795 C C . ARG A 1 97 ? -8.043 -7.393 2.989 1.00 89.88 97 ARG A C 1
ATOM 797 O O . ARG A 1 97 ? -7.487 -7.674 1.932 1.00 89.88 97 ARG A O 1
ATOM 804 N N . ALA A 1 98 ? -8.016 -6.171 3.520 1.00 88.12 98 ALA A N 1
ATOM 805 C CA . ALA A 1 98 ? -7.257 -5.069 2.936 1.00 88.12 98 ALA A CA 1
ATOM 806 C C . ALA A 1 98 ? -5.747 -5.322 3.029 1.00 88.12 98 ALA A C 1
ATOM 808 O O . ALA A 1 98 ? -5.040 -5.161 2.039 1.00 88.12 98 ALA A O 1
ATOM 809 N N . LEU A 1 99 ? -5.273 -5.791 4.184 1.00 90.19 99 LEU A N 1
ATOM 810 C CA . LEU A 1 99 ? -3.871 -6.114 4.409 1.00 90.19 99 LEU A CA 1
ATOM 811 C C . LEU A 1 99 ? -3.395 -7.220 3.465 1.00 90.19 99 LEU A C 1
ATOM 813 O O . LEU A 1 99 ? -2.374 -7.055 2.813 1.00 90.19 99 LEU A O 1
ATOM 817 N N . LEU A 1 100 ? -4.153 -8.310 3.329 1.00 90.62 100 LEU A N 1
ATOM 818 C CA . LEU A 1 100 ? -3.837 -9.385 2.385 1.00 90.62 100 LEU A CA 1
ATOM 819 C C . LEU A 1 100 ? -3.835 -8.892 0.936 1.00 90.62 100 LEU A C 1
ATOM 821 O O . LEU A 1 100 ? -2.959 -9.281 0.172 1.00 90.62 100 LEU A O 1
ATOM 825 N N . GLY A 1 101 ? -4.770 -8.013 0.565 1.00 89.44 101 GLY A N 1
ATOM 826 C CA . GLY A 1 101 ? -4.779 -7.383 -0.756 1.00 89.44 101 GLY A CA 1
ATOM 827 C C . GLY A 1 101 ? -3.519 -6.554 -1.013 1.00 89.44 101 GLY A C 1
ATOM 828 O O . GLY A 1 101 ? -2.897 -6.701 -2.062 1.00 89.44 101 GLY A O 1
ATOM 829 N N . LEU A 1 102 ? -3.103 -5.741 -0.038 1.00 89.06 102 LEU A N 1
ATOM 830 C CA . LEU A 1 102 ? -1.867 -4.958 -0.117 1.00 89.06 102 LEU A CA 1
ATOM 831 C C . LEU A 1 102 ? -0.622 -5.847 -0.162 1.00 89.06 102 LEU A C 1
ATOM 833 O O . LEU A 1 102 ? 0.277 -5.584 -0.952 1.00 89.06 102 LEU A O 1
ATOM 837 N N . LEU A 1 103 ? -0.576 -6.911 0.641 1.00 90.44 103 LEU A N 1
ATOM 838 C CA . LEU A 1 103 ? 0.534 -7.863 0.640 1.00 90.44 103 LEU A CA 1
ATOM 839 C C . LEU A 1 103 ? 0.630 -8.614 -0.689 1.00 90.44 103 LEU A C 1
ATOM 841 O O . LEU A 1 103 ? 1.724 -8.742 -1.223 1.00 90.44 103 LEU A O 1
ATOM 845 N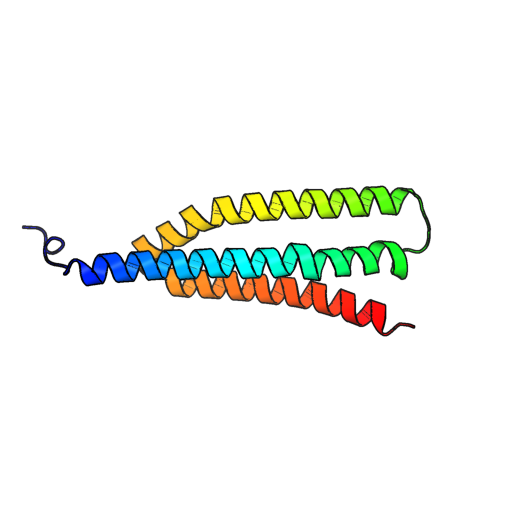 N . ALA A 1 104 ? -0.493 -9.063 -1.253 1.00 91.19 104 ALA A N 1
ATOM 846 C CA . ALA A 1 104 ? -0.520 -9.705 -2.565 1.00 91.19 104 ALA A CA 1
ATOM 847 C C . ALA A 1 104 ? -0.074 -8.734 -3.668 1.00 91.19 104 ALA A C 1
ATOM 849 O O . ALA A 1 104 ? 0.756 -9.082 -4.505 1.00 91.19 104 ALA A O 1
ATOM 850 N N . PHE A 1 105 ? -0.566 -7.493 -3.634 1.00 90.31 105 PHE A N 1
ATOM 851 C CA . PHE A 1 105 ? -0.157 -6.446 -4.568 1.00 90.31 105 PHE A CA 1
ATOM 852 C C . PHE A 1 105 ? 1.340 -6.122 -4.456 1.00 90.31 105 PHE A C 1
ATOM 854 O O . PHE A 1 105 ? 2.027 -6.000 -5.470 1.00 90.31 105 PHE A O 1
ATOM 861 N N . GLY A 1 106 ? 1.868 -6.029 -3.235 1.00 88.56 106 GLY A N 1
ATOM 862 C CA . GLY A 1 106 ? 3.295 -5.862 -2.977 1.00 88.56 106 GLY A CA 1
ATOM 863 C C . GLY A 1 106 ? 4.118 -7.062 -3.439 1.00 88.56 106 GLY A C 1
ATOM 864 O O . GLY A 1 106 ? 5.149 -6.878 -4.076 1.00 88.56 106 GLY A O 1
ATOM 865 N N . ALA A 1 107 ? 3.648 -8.287 -3.200 1.00 91.31 107 ALA A N 1
ATOM 866 C CA . ALA A 1 107 ? 4.322 -9.507 -3.635 1.00 91.31 107 ALA A CA 1
ATOM 867 C C . ALA A 1 107 ? 4.465 -9.572 -5.162 1.00 91.31 107 ALA A C 1
ATOM 869 O O . ALA A 1 107 ? 5.532 -9.930 -5.651 1.00 91.31 107 ALA A O 1
ATOM 870 N N . VAL A 1 108 ? 3.440 -9.159 -5.918 1.00 91.69 108 VAL A N 1
ATOM 871 C CA . VAL A 1 108 ? 3.526 -9.058 -7.385 1.00 91.69 108 VAL A CA 1
ATOM 872 C C . VAL A 1 108 ? 4.626 -8.084 -7.808 1.00 91.69 108 VAL A C 1
ATOM 874 O O . VAL A 1 108 ? 5.485 -8.446 -8.610 1.00 91.69 108 VAL A O 1
ATOM 877 N N . GLY A 1 109 ? 4.652 -6.875 -7.238 1.00 87.00 109 GLY A N 1
ATOM 878 C CA . GLY A 1 109 ? 5.713 -5.906 -7.527 1.00 87.00 109 GLY A CA 1
ATOM 879 C C . GLY A 1 109 ? 7.105 -6.435 -7.158 1.00 87.00 109 GLY A C 1
ATOM 880 O O . GLY A 1 109 ? 8.063 -6.261 -7.908 1.00 87.00 109 GLY A O 1
ATOM 881 N N . TYR A 1 110 ? 7.216 -7.144 -6.034 1.00 88.69 110 TYR A N 1
ATOM 882 C CA . TYR A 1 110 ? 8.476 -7.725 -5.578 1.00 88.69 110 TYR A CA 1
ATOM 883 C C . TYR A 1 110 ? 8.970 -8.828 -6.521 1.00 88.69 110 TYR A C 1
ATOM 885 O O . TYR A 1 110 ? 10.147 -8.846 -6.873 1.00 88.69 110 TYR A O 1
ATOM 893 N N . LEU A 1 111 ? 8.080 -9.705 -6.992 1.00 90.06 111 LEU A N 1
ATOM 894 C CA . LEU A 1 111 ? 8.418 -10.738 -7.975 1.00 90.06 111 LEU A CA 1
ATOM 895 C C . LEU A 1 111 ? 8.922 -10.132 -9.291 1.00 90.06 111 LEU A C 1
ATOM 897 O O . LEU A 1 111 ? 9.904 -10.615 -9.853 1.00 90.06 111 LEU A O 1
ATOM 901 N N . ILE A 1 112 ? 8.299 -9.048 -9.760 1.00 86.81 112 ILE A N 1
ATOM 902 C CA . ILE A 1 112 ? 8.763 -8.306 -10.942 1.00 86.81 112 ILE A CA 1
ATOM 903 C C . ILE A 1 112 ? 10.178 -7.768 -10.709 1.00 86.81 112 ILE A C 1
ATOM 905 O O . ILE A 1 112 ? 11.063 -7.972 -11.536 1.00 86.81 112 ILE A O 1
ATOM 909 N N . MET A 1 113 ? 10.416 -7.136 -9.558 1.00 85.94 113 MET A N 1
ATOM 910 C CA . MET A 1 113 ? 11.735 -6.612 -9.207 1.00 85.94 113 MET A CA 1
ATOM 911 C C . MET A 1 113 ? 12.803 -7.715 -9.179 1.00 85.94 113 MET A C 1
ATOM 913 O O . MET A 1 113 ? 13.873 -7.548 -9.759 1.00 85.94 113 MET A O 1
ATOM 917 N N . VAL A 1 114 ? 12.519 -8.841 -8.521 1.00 86.19 114 VAL A N 1
ATOM 918 C CA . VAL A 1 114 ? 13.459 -9.964 -8.398 1.00 86.19 114 VAL A CA 1
ATOM 919 C C . VAL A 1 114 ? 13.725 -10.616 -9.756 1.00 86.19 114 VAL A C 1
ATOM 921 O O . VAL A 1 114 ? 14.880 -10.844 -10.101 1.00 86.19 114 VAL A O 1
ATOM 924 N N . SER A 1 115 ? 12.687 -10.866 -10.556 1.00 82.56 115 SER A N 1
ATOM 925 C CA . SER A 1 115 ? 12.839 -11.482 -11.884 1.00 82.56 115 SER A CA 1
ATOM 926 C C . SER A 1 115 ? 13.647 -10.623 -12.860 1.00 82.56 115 SER A C 1
ATOM 928 O O . SER A 1 115 ? 14.449 -11.166 -13.614 1.00 82.56 115 SER A O 1
ATOM 930 N N . GLY A 1 116 ? 13.511 -9.294 -12.816 1.00 73.25 116 GLY A N 1
ATOM 931 C CA . GLY A 1 116 ? 14.356 -8.408 -13.621 1.00 73.25 116 GLY A CA 1
ATOM 932 C C . GLY A 1 116 ? 15.816 -8.360 -13.177 1.00 73.25 116 GLY A C 1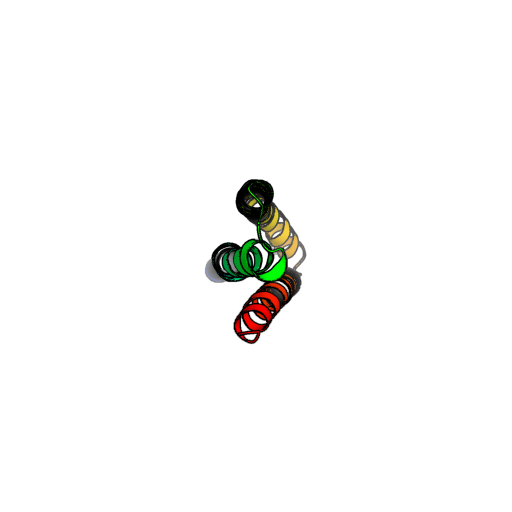
ATOM 933 O O . GLY A 1 116 ? 16.701 -8.222 -14.015 1.00 73.25 116 GLY A O 1
ATOM 934 N N . ASN A 1 117 ? 16.082 -8.542 -11.880 1.00 68.62 117 ASN A N 1
ATOM 935 C CA . ASN A 1 117 ? 17.444 -8.541 -11.339 1.00 68.62 117 ASN A CA 1
ATOM 936 C C . ASN A 1 117 ? 18.196 -9.868 -11.546 1.00 68.62 117 ASN A C 1
ATOM 938 O O . ASN A 1 117 ? 19.419 -9.860 -11.554 1.00 68.62 117 ASN A O 1
ATOM 942 N N . ILE A 1 118 ? 17.489 -10.996 -11.689 1.00 60.47 118 ILE A N 1
ATOM 943 C CA . ILE A 1 118 ? 18.089 -12.326 -11.936 1.00 60.47 118 ILE A CA 1
ATOM 944 C C . ILE A 1 118 ? 18.454 -12.522 -13.423 1.00 60.47 118 ILE A C 1
ATOM 946 O O . ILE A 1 118 ? 19.215 -13.421 -13.762 1.00 60.47 118 ILE A O 1
ATOM 950 N N . GLY A 1 119 ? 17.935 -11.682 -14.324 1.00 52.81 119 GLY A N 1
ATOM 951 C CA . GLY A 1 119 ? 18.187 -11.753 -15.768 1.00 52.81 119 GLY A CA 1
ATOM 952 C C . GLY A 1 119 ? 19.537 -11.197 -16.249 1.00 52.81 119 GLY A C 1
ATOM 953 O O . GLY A 1 119 ? 19.645 -10.917 -17.442 1.00 52.81 119 GLY A O 1
ATOM 954 N N . TRP A 1 120 ? 20.520 -11.015 -15.358 1.00 46.41 120 TRP A N 1
ATOM 955 C CA . TRP A 1 120 ? 21.872 -10.522 -15.657 1.00 46.41 120 TRP A CA 1
ATOM 956 C C . TRP A 1 120 ? 22.944 -11.448 -15.085 1.00 46.41 120 TRP A C 1
ATOM 958 O O . TRP A 1 120 ? 22.884 -11.731 -13.867 1.00 46.41 120 TRP A O 1
#

Sequence (120 aa):
MNHSETAPLSRRIARELGFYGMYFSLIIVGLISVLIIWRQALQVIFYQWIAFAWTNRSYYVFSVVAGAFALVAAILLADPWLRDGMRRGIAVRRFWRALLGLLAFGAVGYLIMVSGNIGW

Secondary structure (DSSP, 8-state):
--TTTTS-HHHHHHHHHHHHHHHHHHHHHHHIIIIIIIHHHHHHIIIIIS---HHHHHHHHHHHHHHHHHHHHHHHHHHHHHHHHHHTT-HHHHHHHHHHHHHHHHHHHHHHHHHHHHT-

Foldseek 3Di:
DDPPPPDPPVVVVVLVVVLCVLLVVLLVLLCCLLVPLQLLLLCLVLDQVPPDDPVSVVVSVVVSVVSVVVSVVCSVVVNVVLVVCVVVVNNVVVSVVSSVVSVVSSVVSNVSNVVSVVPD

pLDDT: mean 81.61, std 11.45, range [42.69, 92.62]